Protein AF-A0A849FNZ5-F1 (afdb_monomer_lite)

Secondary structure (DSSP, 8-state):
-BHHHHHHHHHHHHHHH-HHHHHHHHHHHT--SSPPPTTSB--HHHHHHHHHHHHHHHT--HHHHHHHHHHHHHHHHHTSHHHHHH----SSHHHHHHTHHHHHHHHHTT-TT------------

Structure (mmCIF, N/CA/C/O backbone):
data_AF-A0A849FNZ5-F1
#
_entry.id   AF-A0A849FNZ5-F1
#
loop_
_atom_site.group_PDB
_atom_site.id
_atom_site.type_symbol
_atom_site.label_atom_id
_atom_site.label_alt_id
_atom_site.label_comp_id
_atom_site.label_asym_id
_atom_site.label_entity_id
_atom_site.label_seq_id
_atom_site.pdbx_PDB_ins_code
_atom_site.Cartn_x
_atom_site.Cartn_y
_atom_site.Cartn_z
_atom_site.occupancy
_atom_site.B_iso_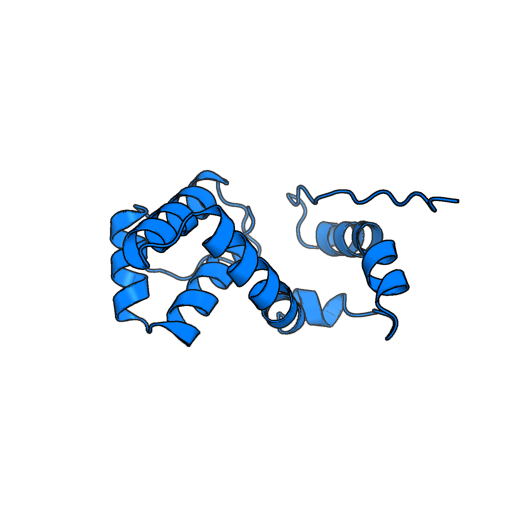or_equiv
_atom_site.auth_seq_id
_atom_site.auth_comp_id
_atom_site.auth_asym_id
_atom_site.auth_atom_id
_atom_site.pdbx_PDB_model_num
ATOM 1 N N . MET A 1 1 ? -1.250 -12.211 0.038 1.00 93.44 1 MET A N 1
ATOM 2 C CA . MET A 1 1 ? -0.150 -11.258 -0.204 1.00 93.44 1 MET A CA 1
ATOM 3 C C . MET A 1 1 ? 0.877 -11.361 0.911 1.00 93.44 1 MET A C 1
ATOM 5 O O . MET A 1 1 ? 0.563 -11.861 1.987 1.00 93.44 1 MET A O 1
ATOM 9 N N . TYR A 1 2 ? 2.116 -10.916 0.680 1.00 95.88 2 TYR A N 1
ATOM 10 C CA . TYR A 1 2 ? 3.124 -10.864 1.747 1.00 95.88 2 TYR A CA 1
ATOM 11 C C . TYR A 1 2 ? 2.728 -9.872 2.842 1.00 95.88 2 TYR A C 1
ATOM 13 O O . TYR A 1 2 ? 2.168 -8.814 2.549 1.00 95.88 2 TYR A O 1
ATOM 21 N N . GLY A 1 3 ? 3.093 -10.176 4.090 1.00 95.81 3 GLY A N 1
ATOM 22 C CA . GLY A 1 3 ? 2.835 -9.311 5.243 1.00 95.81 3 GLY A CA 1
ATOM 23 C C . GLY A 1 3 ? 3.400 -7.901 5.078 1.00 95.81 3 GLY A C 1
ATOM 24 O O . GLY A 1 3 ? 2.840 -6.949 5.611 1.00 95.81 3 GLY A O 1
ATOM 25 N N . LEU A 1 4 ? 4.436 -7.740 4.248 1.00 95.62 4 LEU A N 1
ATOM 26 C CA . LEU A 1 4 ? 4.963 -6.434 3.858 1.00 95.62 4 LEU A CA 1
ATOM 27 C C . LEU A 1 4 ? 3.891 -5.503 3.267 1.00 95.62 4 LEU A C 1
ATOM 29 O O . LEU A 1 4 ? 3.896 -4.310 3.561 1.00 95.62 4 LEU A O 1
ATOM 33 N N . VAL A 1 5 ? 2.975 -6.035 2.451 1.00 96.12 5 VAL A N 1
ATOM 34 C CA . VAL A 1 5 ? 1.887 -5.252 1.845 1.00 96.12 5 VAL A CA 1
ATOM 35 C C . VAL A 1 5 ? 0.893 -4.809 2.915 1.00 96.12 5 VAL A C 1
ATOM 37 O O . VAL A 1 5 ? 0.570 -3.626 2.995 1.00 96.12 5 VAL A O 1
ATOM 40 N N . ASN A 1 6 ? 0.481 -5.725 3.795 1.00 97.19 6 ASN A N 1
ATOM 41 C CA . ASN A 1 6 ? -0.444 -5.420 4.891 1.00 97.19 6 ASN A CA 1
ATOM 42 C C . ASN A 1 6 ? 0.152 -4.411 5.884 1.00 97.19 6 ASN A C 1
ATOM 44 O O . ASN A 1 6 ? -0.534 -3.488 6.313 1.00 97.19 6 ASN A O 1
ATOM 48 N N . ASN A 1 7 ? 1.450 -4.518 6.183 1.00 96.88 7 ASN A N 1
ATOM 49 C CA . ASN A 1 7 ? 2.169 -3.516 6.969 1.00 96.88 7 ASN A CA 1
ATOM 50 C C . ASN A 1 7 ? 2.261 -2.166 6.254 1.00 96.88 7 ASN A C 1
ATOM 52 O O . ASN A 1 7 ? 2.260 -1.130 6.915 1.00 96.88 7 ASN A O 1
ATOM 56 N N . GLY A 1 8 ? 2.316 -2.158 4.921 1.00 97.00 8 GLY A N 1
ATOM 57 C CA . GLY A 1 8 ? 2.178 -0.940 4.129 1.00 97.00 8 GLY A CA 1
ATOM 58 C C . GLY A 1 8 ? 0.829 -0.265 4.370 1.00 97.00 8 GLY A C 1
ATOM 59 O O . GLY A 1 8 ? 0.799 0.937 4.625 1.00 97.00 8 GLY A O 1
ATOM 60 N N . VAL A 1 9 ? -0.269 -1.031 4.353 1.00 97.38 9 VAL A N 1
ATOM 61 C CA . VAL A 1 9 ? -1.617 -0.514 4.660 1.00 97.38 9 VAL A CA 1
ATOM 62 C C . VAL A 1 9 ? -1.683 0.003 6.097 1.00 97.38 9 VAL A C 1
ATOM 64 O O . VAL A 1 9 ? -2.103 1.139 6.308 1.00 97.38 9 VAL A O 1
ATOM 67 N N . ARG A 1 10 ? -1.196 -0.775 7.077 1.00 97.50 10 ARG A N 1
ATOM 68 C CA . ARG A 1 10 ? -1.094 -0.336 8.479 1.00 97.50 10 ARG A CA 1
ATOM 69 C C . ARG A 1 10 ? -0.379 0.999 8.580 1.00 97.50 10 ARG A C 1
ATOM 71 O O . ARG A 1 10 ? -0.906 1.946 9.153 1.00 97.50 10 ARG A O 1
ATOM 78 N N . LYS A 1 11 ? 0.823 1.080 8.012 1.00 97.31 11 LYS A N 1
ATOM 79 C CA . LYS A 1 11 ? 1.658 2.268 8.133 1.00 97.31 11 LYS A CA 1
ATOM 80 C C . LYS A 1 11 ? 1.032 3.477 7.442 1.00 97.31 11 LYS A C 1
ATOM 82 O O . LYS A 1 11 ? 1.064 4.559 8.015 1.00 97.31 11 LYS A O 1
ATOM 87 N N . PHE A 1 12 ? 0.411 3.292 6.278 1.00 97.38 12 PHE A N 1
ATOM 88 C CA . PHE A 1 12 ? -0.361 4.339 5.609 1.00 97.38 12 PHE A CA 1
ATOM 89 C C . PHE A 1 12 ? -1.444 4.924 6.530 1.00 97.38 12 PHE A C 1
ATOM 91 O O . PHE A 1 12 ? -1.525 6.145 6.693 1.00 97.38 12 PHE A O 1
ATOM 98 N N . ILE A 1 13 ? -2.235 4.061 7.174 1.00 98.00 13 ILE A N 1
ATOM 99 C CA . ILE A 1 13 ? -3.309 4.484 8.076 1.00 98.00 13 ILE A CA 1
ATOM 100 C C . ILE A 1 13 ? -2.759 5.134 9.340 1.00 98.00 13 ILE A C 1
ATOM 102 O O . ILE A 1 13 ? -3.223 6.206 9.715 1.00 98.00 13 ILE A O 1
ATOM 106 N N . VAL A 1 14 ? -1.756 4.535 9.978 1.00 97.50 14 VAL A N 1
ATOM 107 C CA . VAL A 1 14 ? -1.160 5.081 11.202 1.00 97.50 14 VAL A CA 1
ATOM 108 C C . VAL A 1 14 ? -0.514 6.443 10.939 1.00 97.50 14 VAL A C 1
ATOM 110 O O . VAL A 1 14 ? -0.738 7.373 11.711 1.00 97.50 14 VAL A O 1
ATOM 113 N N . ASP A 1 15 ? 0.224 6.598 9.836 1.00 97.12 15 ASP A N 1
ATOM 114 C CA . ASP A 1 15 ? 0.882 7.861 9.481 1.00 97.12 15 ASP A CA 1
ATOM 115 C C . ASP A 1 15 ? -0.137 8.976 9.159 1.00 97.12 15 ASP A C 1
ATOM 117 O O . ASP A 1 15 ? 0.130 10.145 9.439 1.00 97.12 15 ASP A O 1
ATOM 121 N N . SER A 1 16 ? -1.299 8.632 8.587 1.00 95.56 16 SER A N 1
ATOM 122 C CA . SER A 1 16 ? -2.291 9.611 8.101 1.00 95.56 16 SER A CA 1
ATOM 123 C C . SER A 1 16 ? -3.427 9.894 9.092 1.00 95.56 16 SER A C 1
ATOM 125 O O . SER A 1 16 ? -3.969 10.999 9.122 1.00 95.56 16 SER A O 1
ATOM 127 N N . HIS A 1 17 ? -3.805 8.900 9.898 1.00 96.69 17 HIS A N 1
ATOM 128 C CA . HIS A 1 17 ? -5.017 8.902 10.725 1.00 96.69 17 HIS A CA 1
ATOM 129 C C . HIS A 1 17 ? -4.786 8.429 12.171 1.00 96.69 17 HIS A C 1
ATOM 131 O O . HIS A 1 17 ? -5.672 8.593 13.009 1.00 96.69 17 HIS A O 1
ATOM 137 N N . GLY A 1 18 ? -3.601 7.899 12.488 1.00 97.75 18 GLY A N 1
ATOM 138 C CA . GLY A 1 18 ? -3.222 7.465 13.833 1.00 97.75 18 GLY A CA 1
ATOM 139 C C . GLY A 1 18 ? -3.613 6.024 14.184 1.00 97.75 18 GLY A C 1
ATOM 140 O O . GLY A 1 18 ? -4.375 5.357 13.486 1.00 97.75 18 GLY A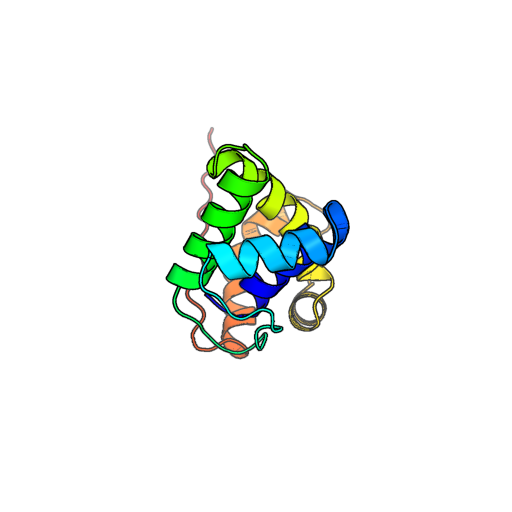 O 1
ATOM 141 N N . GLU A 1 19 ? -3.070 5.547 15.306 1.00 97.81 19 GLU A N 1
ATOM 142 C CA . GLU A 1 19 ? -3.216 4.161 15.788 1.00 97.81 19 GLU A CA 1
ATOM 143 C C . GLU A 1 19 ? -4.661 3.792 16.159 1.00 97.81 19 GLU A C 1
ATOM 145 O O . GLU A 1 19 ? -5.077 2.652 15.973 1.00 97.81 19 GLU A O 1
ATOM 150 N N . ASP A 1 20 ? -5.455 4.743 16.660 1.00 97.75 20 ASP A N 1
ATOM 151 C CA . ASP A 1 20 ? -6.844 4.457 17.043 1.00 97.75 20 ASP A CA 1
ATOM 152 C C . ASP A 1 20 ? -7.710 4.129 15.822 1.00 97.75 20 ASP A C 1
ATOM 154 O O . ASP A 1 20 ? -8.502 3.189 15.859 1.00 97.75 20 ASP A O 1
ATOM 158 N N . VAL A 1 21 ? -7.500 4.838 14.707 1.00 98.00 21 VAL A N 1
ATOM 159 C CA . VAL A 1 21 ? -8.199 4.557 13.446 1.00 98.00 21 VAL A CA 1
ATOM 160 C C . VAL A 1 21 ? -7.771 3.206 12.878 1.00 98.00 21 VAL A C 1
ATOM 162 O O . VAL A 1 21 ? -8.617 2.455 12.393 1.00 98.00 21 VAL A O 1
ATOM 165 N N . TRP A 1 22 ? -6.483 2.868 12.976 1.00 98.19 22 TRP A N 1
ATOM 166 C CA . TRP A 1 22 ? -5.980 1.551 12.591 1.00 98.19 22 TRP A CA 1
ATOM 167 C C . TRP A 1 22 ? -6.642 0.419 13.387 1.00 98.19 22 TRP A C 1
ATOM 169 O O . TRP A 1 22 ? -7.099 -0.552 12.789 1.00 98.19 22 TRP A O 1
ATOM 179 N N . ARG A 1 23 ? -6.782 0.566 14.709 1.00 98.00 23 ARG A N 1
ATOM 180 C CA . ARG A 1 23 ? -7.431 -0.447 15.556 1.00 98.00 23 ARG A CA 1
ATOM 181 C C . ARG A 1 23 ? -8.876 -0.716 15.142 1.00 98.00 23 ARG A C 1
ATOM 183 O O . ARG A 1 23 ? -9.274 -1.871 15.022 1.00 98.00 23 ARG A O 1
ATOM 190 N N . GLU A 1 24 ? -9.640 0.336 14.856 1.00 98.12 24 GLU A N 1
ATOM 191 C CA . GLU A 1 24 ? -11.011 0.194 14.349 1.00 98.12 24 GLU A CA 1
ATOM 192 C C . GLU A 1 24 ? -11.060 -0.517 12.985 1.00 98.12 24 GLU A C 1
ATOM 194 O O . GLU A 1 24 ? -11.966 -1.310 12.720 1.00 98.12 24 GLU A O 1
ATOM 199 N N . ILE A 1 25 ? -10.076 -0.261 12.116 1.00 98.31 25 ILE A N 1
ATOM 200 C CA . ILE A 1 25 ? -9.938 -0.953 10.828 1.00 98.31 25 ILE A CA 1
ATOM 201 C C . ILE A 1 25 ? -9.637 -2.439 11.038 1.00 98.31 25 ILE A C 1
ATOM 203 O O . ILE A 1 25 ? -10.270 -3.262 10.380 1.00 98.31 25 ILE A O 1
ATOM 207 N N . CYS A 1 26 ? -8.741 -2.797 11.962 1.00 97.88 26 CYS A N 1
ATOM 208 C CA . CYS A 1 26 ? -8.443 -4.190 12.308 1.00 97.88 26 CYS A CA 1
ATOM 209 C C . CYS A 1 26 ? -9.683 -4.938 12.800 1.00 9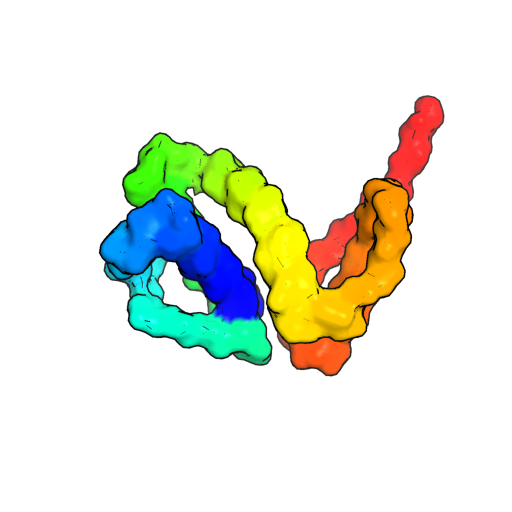7.88 26 CYS A C 1
ATOM 211 O O . CYS A 1 26 ? -10.017 -6.000 12.270 1.00 97.88 26 CYS A O 1
ATOM 213 N N . GLU A 1 27 ? -10.405 -4.350 13.761 1.00 97.75 27 GLU A N 1
ATOM 214 C CA . GLU A 1 27 ? -11.646 -4.913 14.304 1.00 97.75 27 GLU A CA 1
ATOM 215 C C . GLU A 1 27 ? -12.671 -5.176 13.197 1.00 97.75 27 GLU A C 1
ATOM 217 O O . GLU A 1 27 ? -13.285 -6.243 13.144 1.00 97.75 27 GLU A O 1
ATOM 222 N N . LYS A 1 28 ? -12.821 -4.223 12.274 1.00 97.38 28 LYS A N 1
ATOM 223 C CA . LYS A 1 28 ? -13.763 -4.322 11.162 1.00 97.38 28 LYS A CA 1
ATOM 224 C C . LYS A 1 28 ? -13.336 -5.321 10.089 1.00 97.38 28 LYS A C 1
ATOM 226 O O . LYS A 1 28 ? -14.175 -6.053 9.571 1.00 97.38 28 LYS A O 1
ATOM 231 N N . ALA A 1 29 ? -12.049 -5.358 9.759 1.00 97.44 29 ALA A N 1
ATOM 232 C CA . ALA A 1 29 ? -11.483 -6.291 8.790 1.00 97.44 29 ALA A CA 1
ATOM 233 C C . ALA A 1 29 ? -11.383 -7.726 9.337 1.00 97.44 29 ALA A C 1
ATOM 235 O O . ALA A 1 29 ? -11.111 -8.650 8.572 1.00 97.44 29 ALA A O 1
ATOM 236 N N . GLY A 1 30 ? -11.595 -7.927 10.643 1.00 96.62 30 GLY A N 1
ATOM 237 C CA . GLY A 1 30 ? -11.447 -9.230 11.286 1.00 96.62 30 GLY A CA 1
ATOM 238 C C . GLY A 1 30 ? -9.996 -9.710 11.322 1.00 96.62 30 GLY A C 1
ATOM 239 O O . GLY A 1 30 ? -9.754 -10.916 11.327 1.00 96.62 30 GLY A O 1
ATOM 240 N N . VAL A 1 31 ? -9.036 -8.780 11.326 1.00 95.19 31 VAL A N 1
ATOM 241 C CA . VAL A 1 31 ? -7.603 -9.081 11.421 1.00 95.19 31 VAL A CA 1
ATOM 242 C C . VAL A 1 31 ? -7.065 -8.662 12.794 1.00 95.19 31 VAL A C 1
ATOM 244 O O . VAL A 1 31 ? -7.550 -7.682 13.361 1.00 95.19 31 VAL A O 1
ATOM 247 N N . PRO A 1 32 ? -6.082 -9.382 13.364 1.00 92.00 32 PRO A N 1
ATOM 248 C CA . PRO A 1 32 ? -5.456 -8.977 14.620 1.00 92.00 32 PRO A CA 1
ATOM 249 C C . PRO A 1 32 ? -4.804 -7.592 14.519 1.00 92.00 32 PRO A C 1
ATOM 251 O O . PRO A 1 32 ? -4.184 -7.274 13.504 1.00 92.00 32 PRO A O 1
ATOM 254 N N . ASP A 1 33 ? -4.890 -6.797 15.590 1.00 92.88 33 ASP A N 1
ATOM 255 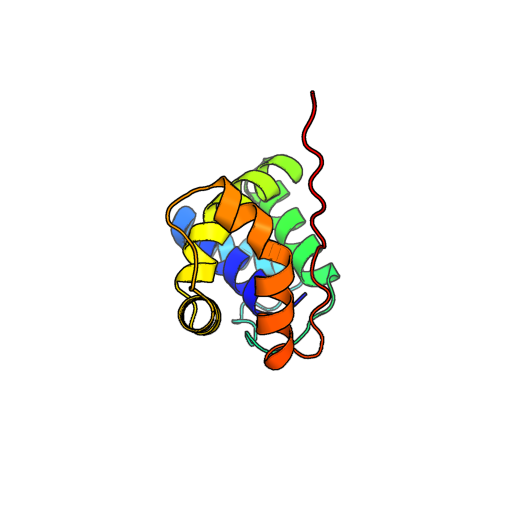C CA . ASP A 1 33 ? -4.137 -5.540 15.739 1.00 92.88 33 ASP A CA 1
ATOM 256 C C . ASP A 1 33 ? -2.675 -5.830 16.126 1.00 92.88 33 ASP A C 1
ATOM 258 O O . ASP A 1 33 ? -2.204 -5.505 17.215 1.00 92.88 33 ASP A O 1
ATOM 262 N N . GLU A 1 34 ? -1.973 -6.532 15.239 1.00 91.69 34 GLU A N 1
ATOM 263 C CA . GLU A 1 34 ? -0.571 -6.917 15.377 1.00 91.69 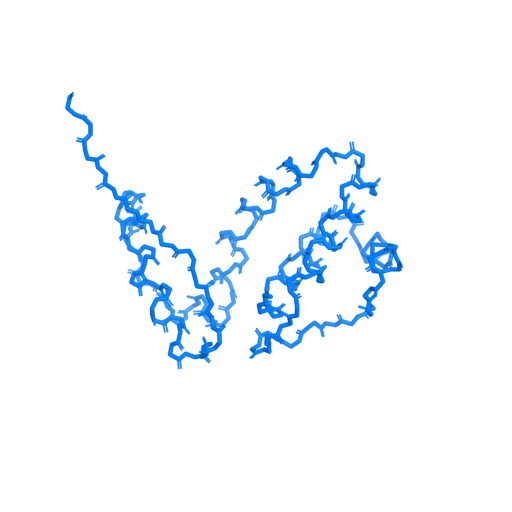34 GLU A CA 1
ATOM 264 C C . GLU A 1 34 ? 0.171 -6.642 14.062 1.00 91.69 34 GLU A C 1
ATOM 266 O O . GLU A 1 34 ? -0.425 -6.573 12.983 1.00 91.69 34 GLU A O 1
ATOM 271 N N . GLU A 1 35 ? 1.492 -6.464 14.131 1.00 91.94 35 GLU A N 1
ATOM 272 C CA . GLU A 1 35 ? 2.294 -6.332 12.914 1.00 91.94 35 GLU A CA 1
ATOM 273 C C . GLU A 1 35 ? 2.362 -7.663 12.163 1.00 91.94 35 GLU A C 1
ATOM 275 O O . GLU A 1 35 ? 2.599 -8.722 12.745 1.00 91.94 35 GLU A O 1
ATOM 280 N N . PHE A 1 36 ? 2.221 -7.604 10.840 1.00 95.62 36 PHE A N 1
ATOM 281 C CA . PHE A 1 36 ? 2.403 -8.775 9.997 1.00 95.62 36 PHE A CA 1
ATOM 282 C C . PHE A 1 36 ? 3.893 -9.102 9.872 1.00 95.62 36 PHE A C 1
ATOM 284 O O . PHE A 1 36 ? 4.747 -8.225 9.738 1.00 95.62 36 PHE A O 1
ATOM 291 N N . GLU A 1 37 ? 4.238 -10.382 9.812 1.00 94.88 37 GLU A N 1
ATOM 292 C CA . GLU A 1 37 ? 5.602 -10.766 9.452 1.00 94.88 37 GLU A CA 1
ATOM 293 C C . GLU A 1 37 ? 5.886 -10.438 7.974 1.00 94.88 37 GLU A C 1
ATOM 295 O O . GLU A 1 37 ? 5.278 -11.005 7.065 1.00 94.88 37 GLU A O 1
ATOM 300 N N . ASN A 1 38 ? 6.836 -9.530 7.718 1.00 92.50 38 ASN A N 1
ATOM 301 C CA . ASN A 1 38 ? 7.108 -8.996 6.374 1.00 92.50 38 ASN A CA 1
ATOM 302 C C . ASN A 1 38 ? 7.398 -10.069 5.310 1.00 92.50 38 ASN A C 1
ATOM 304 O O . ASN A 1 38 ? 7.010 -9.900 4.155 1.00 92.50 38 ASN A O 1
ATOM 308 N N . LEU A 1 39 ? 8.103 -11.140 5.689 1.00 92.69 39 LEU A N 1
ATOM 309 C CA . LEU A 1 39 ? 8.536 -12.226 4.799 1.00 92.69 39 LEU A CA 1
ATOM 310 C C . LEU A 1 39 ? 7.605 -13.447 4.830 1.00 92.69 39 LEU A C 1
ATOM 312 O O . LEU A 1 39 ? 7.967 -14.507 4.321 1.00 92.69 39 LEU A O 1
ATOM 316 N N . THR A 1 40 ? 6.409 -13.296 5.390 1.00 94.69 40 THR A N 1
ATOM 317 C CA . THR A 1 40 ? 5.409 -14.362 5.466 1.00 94.69 40 THR A CA 1
ATOM 318 C C . THR A 1 40 ? 4.289 -14.072 4.473 1.00 94.69 40 THR A C 1
ATOM 320 O O . THR A 1 40 ? 3.837 -12.932 4.345 1.00 94.69 40 THR A O 1
ATOM 323 N N . ALA A 1 41 ? 3.864 -15.096 3.733 1.00 95.00 41 ALA A N 1
ATOM 324 C CA . ALA A 1 41 ? 2.719 -15.009 2.837 1.00 95.00 41 ALA A CA 1
ATOM 325 C C . ALA A 1 41 ? 1.422 -15.226 3.628 1.00 95.00 41 ALA A C 1
ATOM 327 O O . ALA A 1 41 ? 1.308 -16.175 4.400 1.00 95.00 41 ALA A O 1
ATOM 328 N N . TYR A 1 42 ? 0.450 -14.349 3.408 1.00 95.44 42 TYR A N 1
ATOM 329 C CA . TYR A 1 42 ? -0.893 -14.415 3.975 1.00 95.44 42 TYR A CA 1
ATOM 330 C C . TYR A 1 42 ? -1.919 -14.595 2.856 1.00 95.44 42 TYR A C 1
ATOM 332 O O . TYR A 1 42 ? -1.618 -14.315 1.693 1.00 95.44 42 TYR A O 1
ATOM 340 N N . ASP A 1 43 ? -3.135 -15.013 3.206 1.00 96.00 43 ASP A N 1
ATOM 341 C CA . ASP A 1 43 ? -4.269 -15.003 2.280 1.00 96.00 43 ASP A CA 1
ATOM 342 C C . ASP A 1 43 ? -4.528 -13.569 1.776 1.00 96.00 43 ASP A C 1
ATOM 344 O O . ASP A 1 43 ? -4.454 -12.605 2.548 1.00 96.00 43 ASP A O 1
ATOM 348 N N . ASP A 1 44 ? -4.800 -13.412 0.480 1.00 95.69 44 ASP A N 1
ATOM 349 C CA . ASP A 1 44 ? -5.136 -12.117 -0.123 1.00 95.69 44 ASP A CA 1
ATOM 350 C C . ASP A 1 44 ? -6.388 -11.500 0.511 1.00 95.69 44 ASP A C 1
ATOM 352 O O . ASP A 1 44 ? -6.507 -10.273 0.573 1.00 95.69 44 ASP A O 1
ATOM 356 N N . GLN A 1 45 ? -7.285 -12.333 1.054 1.00 96.88 45 GLN A N 1
ATOM 357 C CA . GLN A 1 45 ? -8.469 -11.895 1.791 1.00 96.88 45 GLN A CA 1
ATOM 358 C C . GLN A 1 45 ? -8.136 -10.916 2.919 1.00 96.88 45 GLN A C 1
ATOM 360 O O . GLN A 1 45 ? -8.928 -10.008 3.155 1.00 96.88 45 GLN A O 1
ATOM 365 N N . HIS A 1 46 ? -6.972 -11.024 3.571 1.00 96.88 46 HIS A N 1
ATOM 366 C CA . HIS A 1 46 ? -6.577 -10.057 4.599 1.00 96.88 46 HIS A CA 1
ATOM 367 C C . HIS A 1 46 ? -6.395 -8.651 4.025 1.00 96.88 46 HIS A C 1
ATOM 369 O O . HIS A 1 46 ? -6.910 -7.687 4.585 1.00 96.88 46 HIS A O 1
ATOM 375 N N . THR A 1 47 ? -5.694 -8.514 2.899 1.00 97.12 47 THR A N 1
ATOM 376 C CA . THR A 1 47 ? -5.482 -7.202 2.278 1.00 97.12 47 THR A CA 1
ATOM 377 C C . THR A 1 47 ? -6.790 -6.648 1.721 1.00 97.12 47 THR A C 1
ATOM 379 O O . THR A 1 47 ? -7.070 -5.466 1.904 1.00 97.12 47 THR A O 1
ATOM 382 N N . TYR A 1 48 ? -7.625 -7.489 1.098 1.00 97.69 48 TYR A N 1
ATOM 383 C CA . TYR A 1 48 ? -8.945 -7.066 0.620 1.00 97.69 48 TYR A CA 1
ATOM 384 C C . TYR A 1 48 ? -9.853 -6.603 1.765 1.00 97.69 48 TYR A C 1
ATOM 386 O O . TYR A 1 48 ? -10.490 -5.557 1.649 1.00 97.69 48 TYR A O 1
ATOM 394 N N . ALA A 1 49 ? -9.880 -7.332 2.885 1.00 98.12 49 ALA A N 1
ATOM 395 C CA . ALA A 1 49 ? -10.646 -6.955 4.070 1.00 98.12 49 ALA A CA 1
ATOM 396 C C . ALA A 1 49 ? -10.140 -5.642 4.681 1.00 98.12 49 ALA A C 1
ATOM 398 O O . ALA A 1 49 ? -10.945 -4.774 5.010 1.00 98.12 49 ALA A O 1
ATOM 399 N N . LEU A 1 50 ? -8.818 -5.460 4.767 1.00 98.19 50 LEU A N 1
ATOM 400 C CA . LEU A 1 50 ? -8.204 -4.213 5.224 1.00 98.19 50 LEU A CA 1
ATOM 401 C C . LEU A 1 50 ? -8.598 -3.027 4.336 1.00 98.19 50 LEU A C 1
ATOM 403 O O . LEU A 1 50 ? -9.064 -2.015 4.849 1.00 98.19 50 LEU A O 1
ATOM 407 N N . VAL A 1 51 ? -8.467 -3.149 3.013 1.00 98.06 51 VAL A N 1
ATOM 408 C CA . VAL A 1 51 ? -8.847 -2.081 2.070 1.00 98.06 51 VAL A CA 1
ATOM 409 C C . VAL A 1 51 ? -10.344 -1.774 2.153 1.00 98.06 51 VAL A C 1
ATOM 411 O O . VAL A 1 51 ? -10.718 -0.603 2.164 1.00 98.06 51 VAL A O 1
ATOM 414 N N . GLY A 1 52 ? -11.199 -2.794 2.271 1.00 98.25 52 GLY A N 1
ATOM 415 C CA . GLY A 1 52 ? -12.638 -2.610 2.475 1.00 98.25 52 GLY A CA 1
ATOM 416 C C . GLY A 1 52 ? -12.954 -1.871 3.779 1.00 98.25 52 GLY A C 1
ATOM 417 O O . GLY A 1 52 ? -13.705 -0.898 3.780 1.00 98.25 52 GLY A O 1
ATOM 418 N N . ALA A 1 53 ? -12.312 -2.257 4.883 1.00 98.38 53 ALA A N 1
ATOM 419 C CA . ALA A 1 53 ? -12.479 -1.587 6.167 1.00 98.38 53 ALA A CA 1
ATOM 420 C C . ALA A 1 53 ? -11.990 -0.129 6.133 1.00 98.38 53 ALA A C 1
ATOM 422 O O . ALA A 1 53 ? -12.663 0.745 6.680 1.00 98.38 53 ALA A O 1
ATOM 423 N N . VAL A 1 54 ? -10.873 0.152 5.451 1.00 98.25 54 VAL A N 1
ATOM 424 C CA . VAL A 1 54 ? -10.375 1.517 5.209 1.00 98.25 54 VAL A CA 1
ATOM 425 C C . VAL A 1 54 ? -11.378 2.325 4.387 1.00 98.25 54 VAL A C 1
ATOM 427 O O . VAL A 1 54 ? -11.715 3.441 4.773 1.00 98.25 54 VAL A O 1
ATOM 430 N N . SER A 1 55 ? -11.876 1.759 3.285 1.00 98.38 55 SER A N 1
ATOM 431 C CA . SER A 1 55 ? -12.881 2.382 2.416 1.00 98.38 55 SER A CA 1
ATOM 432 C C . SER A 1 55 ? -14.111 2.807 3.213 1.00 98.38 55 SER A C 1
ATOM 434 O O . SER A 1 55 ? -14.510 3.970 3.164 1.00 98.38 55 SER A O 1
ATOM 436 N N . GLU A 1 56 ? -14.655 1.913 4.036 1.00 98.00 56 GLU A N 1
ATOM 437 C CA . GLU A 1 56 ? -15.811 2.238 4.865 1.00 98.00 56 GLU A CA 1
ATOM 438 C C . GLU A 1 56 ? -15.487 3.219 6.002 1.00 98.00 56 GLU A C 1
ATOM 440 O O . GLU A 1 56 ? -16.323 4.053 6.337 1.00 98.00 56 GLU A O 1
ATOM 445 N N . LYS A 1 57 ? -14.304 3.131 6.624 1.00 97.56 57 LYS A N 1
ATOM 446 C CA . LYS A 1 57 ? -13.904 4.011 7.737 1.00 97.56 57 LYS A CA 1
ATOM 447 C C . LYS A 1 57 ? -13.631 5.444 7.281 1.00 97.56 57 LYS A C 1
ATOM 449 O O . LYS A 1 57 ? -13.887 6.375 8.041 1.00 97.56 57 LYS A O 1
ATOM 454 N N . LEU A 1 58 ? -13.093 5.612 6.075 1.00 95.56 58 LEU A N 1
ATOM 455 C CA . LEU A 1 58 ? -12.759 6.913 5.494 1.00 95.56 58 LEU A CA 1
ATOM 456 C C . LEU A 1 58 ? -13.863 7.468 4.583 1.00 95.56 58 LEU A C 1
ATOM 458 O O . LEU A 1 58 ? -13.720 8.582 4.090 1.00 95.56 58 LEU A O 1
ATOM 462 N N . GLU A 1 59 ? -14.942 6.710 4.363 1.00 97.50 59 GLU A N 1
ATOM 463 C CA . GLU A 1 59 ? -16.036 7.054 3.443 1.00 97.50 59 GLU A CA 1
ATOM 464 C C . GLU A 1 59 ? -15.546 7.331 2.007 1.00 97.50 59 GLU A C 1
ATOM 466 O O . GLU A 1 59 ? -16.069 8.192 1.297 1.00 97.50 59 GLU A O 1
ATOM 471 N N . LEU A 1 60 ? -14.532 6.579 1.567 1.00 97.31 60 LEU A N 1
ATOM 472 C CA . LEU A 1 60 ? -13.953 6.671 0.226 1.00 97.31 60 LEU A CA 1
ATOM 473 C C . LEU A 1 60 ? -14.257 5.402 -0.573 1.00 97.31 60 LEU A C 1
ATOM 475 O O . LEU A 1 60 ? -14.207 4.313 0.001 1.00 97.31 60 LEU A O 1
ATOM 479 N N . PRO A 1 61 ? -14.502 5.486 -1.893 1.00 98.12 61 PRO A N 1
ATOM 480 C CA . PRO A 1 61 ? -14.535 4.306 -2.752 1.00 98.12 61 PRO A CA 1
ATOM 481 C C . PRO A 1 61 ? -13.239 3.495 -2.633 1.00 98.12 61 PRO A C 1
ATOM 483 O O . PRO A 1 61 ? -12.152 4.067 -2.509 1.00 98.12 61 PRO A O 1
ATOM 486 N N . ALA A 1 62 ? -13.337 2.166 -2.692 1.00 97.12 62 ALA A N 1
ATOM 487 C CA . ALA A 1 62 ? -12.177 1.285 -2.561 1.00 97.12 62 ALA A CA 1
ATOM 488 C C . ALA A 1 62 ? -11.120 1.559 -3.643 1.00 97.12 62 ALA A C 1
ATOM 490 O O . ALA A 1 62 ? -9.924 1.496 -3.370 1.00 97.12 62 ALA A O 1
ATOM 491 N N . GLU A 1 63 ? -11.550 1.933 -4.846 1.00 97.56 63 GLU A N 1
ATOM 492 C CA . GLU A 1 63 ? -10.681 2.334 -5.951 1.00 97.56 63 GLU A CA 1
ATOM 493 C C . GLU A 1 63 ? -9.816 3.538 -5.566 1.00 97.56 63 GLU A C 1
ATOM 495 O O . GLU A 1 63 ? -8.604 3.523 -5.765 1.00 97.56 63 GLU A O 1
ATOM 500 N N . GLN A 1 64 ? -10.417 4.545 -4.929 1.00 97.69 64 GLN A N 1
ATOM 501 C CA . GLN A 1 64 ? -9.697 5.734 -4.479 1.00 97.69 64 GLN A CA 1
ATOM 502 C C . GLN A 1 64 ? -8.720 5.409 -3.342 1.00 97.69 64 GLN A C 1
ATOM 504 O O . GLN A 1 64 ? -7.612 5.941 -3.306 1.00 97.69 64 GLN A O 1
ATOM 509 N N . VAL A 1 65 ? -9.095 4.507 -2.429 1.00 97.06 65 VAL A N 1
ATOM 510 C CA . VAL A 1 65 ? -8.179 4.007 -1.390 1.00 97.06 65 VAL A CA 1
ATOM 511 C C . VAL A 1 65 ? -6.970 3.318 -2.023 1.00 97.06 65 VAL A C 1
ATOM 513 O O . VAL A 1 65 ? -5.842 3.569 -1.606 1.00 97.06 65 VAL A O 1
ATOM 516 N N . LEU A 1 66 ? -7.188 2.479 -3.039 1.00 97.44 66 LEU A N 1
ATOM 517 C CA . LEU A 1 66 ? -6.123 1.766 -3.743 1.00 97.44 66 LEU A CA 1
ATOM 518 C C . LEU A 1 66 ? -5.201 2.709 -4.525 1.00 97.44 66 LEU A C 1
ATOM 520 O O . LEU A 1 66 ? -3.993 2.488 -4.526 1.00 97.44 66 LEU A O 1
ATOM 524 N N . GLU A 1 67 ? -5.731 3.769 -5.141 1.00 97.75 67 GLU A N 1
ATOM 525 C CA . GLU A 1 67 ? -4.919 4.799 -5.804 1.00 97.75 67 GLU A CA 1
ATOM 526 C C . GLU A 1 67 ? -3.994 5.514 -4.811 1.00 97.75 67 GLU A C 1
ATOM 528 O O . GLU A 1 67 ? -2.780 5.572 -5.019 1.00 97.75 67 GLU A O 1
ATOM 533 N N . ILE A 1 68 ? -4.550 5.992 -3.692 1.00 96.75 68 ILE A N 1
ATOM 534 C CA . ILE A 1 68 ? -3.786 6.680 -2.639 1.00 96.75 68 ILE A CA 1
ATOM 535 C C . ILE A 1 68 ? -2.750 5.733 -2.023 1.00 96.75 68 ILE A C 1
ATOM 537 O O . ILE A 1 68 ? -1.589 6.102 -1.825 1.00 96.75 68 ILE A O 1
ATOM 541 N N . PHE A 1 69 ? -3.147 4.490 -1.745 1.00 96.81 69 PHE A N 1
ATOM 542 C CA . PHE A 1 69 ? -2.238 3.480 -1.222 1.00 96.81 69 PHE A CA 1
ATOM 543 C C . PHE A 1 69 ? -1.117 3.156 -2.216 1.00 96.81 69 PHE A C 1
ATOM 545 O O . PHE A 1 69 ? 0.034 3.034 -1.807 1.00 96.81 69 PHE A O 1
ATOM 552 N N . GLY A 1 70 ? -1.419 3.065 -3.513 1.00 95.50 70 GLY A N 1
ATOM 553 C CA . GLY A 1 70 ? -0.431 2.851 -4.567 1.00 95.50 70 GLY A CA 1
ATOM 554 C C . GLY A 1 70 ? 0.615 3.966 -4.632 1.00 95.50 70 GLY A C 1
ATOM 555 O O . GLY A 1 70 ? 1.807 3.680 -4.759 1.00 95.50 70 GLY A O 1
ATOM 556 N N . GLU A 1 71 ? 0.205 5.227 -4.470 1.00 94.81 71 GLU A N 1
ATOM 557 C CA . GLU A 1 71 ? 1.133 6.360 -4.370 1.00 94.81 71 GLU A CA 1
ATOM 558 C C . GLU A 1 71 ? 2.034 6.240 -3.129 1.00 94.81 71 GLU A C 1
ATOM 560 O O . GLU A 1 71 ? 3.264 6.307 -3.234 1.00 94.81 71 GLU A O 1
ATOM 565 N N . TYR A 1 72 ? 1.437 5.980 -1.959 1.00 95.56 72 TYR A N 1
ATOM 566 C CA . TYR A 1 72 ? 2.169 5.782 -0.704 1.00 95.56 72 TYR A CA 1
ATOM 567 C C . TYR A 1 72 ? 3.155 4.603 -0.790 1.00 95.56 72 TYR A C 1
ATOM 569 O O . TYR A 1 72 ? 4.297 4.685 -0.318 1.00 95.56 72 TYR A O 1
ATOM 577 N N . TRP A 1 73 ? 2.742 3.514 -1.443 1.00 95.12 73 TRP A N 1
ATOM 578 C CA . TRP A 1 73 ? 3.506 2.278 -1.589 1.00 95.12 73 TRP A CA 1
ATOM 579 C C . TRP A 1 73 ? 4.871 2.506 -2.235 1.00 95.12 73 TRP A C 1
ATOM 581 O O . TRP A 1 73 ? 5.856 1.900 -1.808 1.00 95.12 73 TRP A O 1
ATOM 591 N N . VAL A 1 74 ? 4.973 3.400 -3.223 1.00 90.44 74 VAL A N 1
ATOM 592 C CA . VAL A 1 74 ? 6.243 3.685 -3.912 1.00 90.44 74 VAL A CA 1
ATOM 593 C C . VAL A 1 74 ? 7.298 4.228 -2.944 1.00 90.44 74 VAL A C 1
ATOM 595 O O . VAL A 1 74 ? 8.464 3.840 -3.023 1.00 90.44 74 VAL A O 1
ATOM 598 N N . GLY A 1 75 ? 6.909 5.113 -2.022 1.00 90.62 75 GLY A N 1
ATOM 599 C CA . GLY A 1 75 ? 7.808 5.647 -0.997 1.00 90.62 75 GLY A CA 1
ATOM 600 C C . GLY A 1 75 ? 8.095 4.631 0.107 1.00 90.62 75 GLY A C 1
ATOM 601 O O . GLY A 1 75 ? 9.254 4.396 0.458 1.00 90.62 75 GLY A O 1
ATOM 602 N N . PHE A 1 76 ? 7.041 3.990 0.617 1.00 94.00 76 PHE A N 1
ATOM 603 C CA . PHE A 1 76 ? 7.134 2.997 1.683 1.00 94.00 76 PHE A CA 1
ATOM 604 C C . PHE A 1 76 ? 8.044 1.828 1.302 1.00 94.00 76 PHE A C 1
ATOM 606 O O . PHE A 1 76 ? 9.012 1.548 2.007 1.00 94.00 76 PHE A O 1
ATOM 613 N N . SER A 1 77 ? 7.766 1.174 0.171 1.00 90.75 77 SER A N 1
ATOM 614 C CA . SER A 1 77 ? 8.464 -0.038 -0.267 1.00 90.75 77 SER A CA 1
ATOM 615 C C . SER A 1 77 ? 9.964 0.196 -0.436 1.00 90.75 77 SER A C 1
ATOM 617 O O . SER A 1 77 ? 10.757 -0.615 0.044 1.00 90.75 77 SER A O 1
ATOM 619 N N . LYS A 1 78 ? 10.372 1.341 -0.997 1.00 88.38 78 LYS A N 1
ATOM 620 C CA . LYS A 1 78 ? 11.784 1.749 -1.112 1.00 88.38 78 LYS A CA 1
ATOM 621 C C . LYS A 1 78 ? 12.482 1.884 0.239 1.00 88.38 78 LYS A C 1
ATOM 623 O O . LYS A 1 78 ? 13.651 1.532 0.371 1.00 88.38 78 LYS A O 1
ATOM 628 N N . ALA A 1 79 ? 11.768 2.359 1.257 1.00 89.94 79 ALA A N 1
ATOM 629 C CA . ALA A 1 79 ? 12.297 2.516 2.608 1.00 89.94 79 ALA A CA 1
ATOM 630 C C . ALA A 1 79 ? 12.383 1.190 3.392 1.00 89.94 79 ALA A C 1
ATOM 632 O O . ALA A 1 79 ? 12.924 1.164 4.501 1.00 89.94 79 ALA A O 1
ATOM 633 N N . THR A 1 80 ? 11.893 0.075 2.847 1.00 90.12 80 THR A N 1
ATOM 634 C CA . THR A 1 80 ? 12.012 -1.247 3.482 1.00 90.12 80 THR A CA 1
ATOM 635 C C . THR A 1 80 ? 13.411 -1.833 3.279 1.00 90.12 80 THR A C 1
ATOM 637 O O . THR A 1 80 ? 14.167 -1.411 2.404 1.00 90.12 80 THR A O 1
ATOM 640 N N . ALA A 1 81 ? 13.787 -2.834 4.082 1.00 86.19 81 ALA A N 1
ATOM 641 C CA . ALA A 1 81 ? 15.069 -3.522 3.901 1.00 86.19 81 ALA A CA 1
ATOM 642 C C . ALA A 1 81 ? 15.189 -4.173 2.511 1.00 86.19 81 ALA A C 1
ATOM 644 O O . ALA A 1 81 ? 16.253 -4.127 1.904 1.00 86.19 81 ALA A O 1
ATOM 645 N N . ILE A 1 82 ? 14.087 -4.722 1.997 1.00 83.69 82 ILE A N 1
ATOM 646 C CA . ILE A 1 82 ? 14.022 -5.393 0.693 1.00 83.69 82 ILE A CA 1
ATOM 647 C C . ILE A 1 82 ? 14.102 -4.364 -0.432 1.00 83.69 82 ILE A C 1
ATOM 649 O O . ILE A 1 82 ? 14.897 -4.533 -1.354 1.00 83.69 82 ILE A O 1
ATOM 653 N N . GLY A 1 83 ? 13.364 -3.256 -0.304 1.00 83.94 83 GLY A N 1
ATOM 654 C CA . GLY A 1 83 ? 13.451 -2.127 -1.226 1.00 83.94 83 GLY A CA 1
ATOM 655 C C . GLY A 1 83 ? 14.878 -1.607 -1.351 1.00 83.94 83 GLY A C 1
ATOM 656 O O . GLY A 1 83 ? 15.403 -1.555 -2.455 1.00 83.94 83 GLY A O 1
ATOM 657 N N . ARG A 1 84 ? 15.561 -1.341 -0.229 1.00 83.06 84 ARG A N 1
ATOM 658 C CA . ARG A 1 84 ? 16.959 -0.869 -0.236 1.00 83.06 84 ARG A CA 1
ATOM 659 C C . ARG A 1 84 ? 17.957 -1.836 -0.875 1.00 83.06 84 ARG A C 1
ATOM 661 O O . ARG A 1 84 ? 18.968 -1.388 -1.400 1.00 83.06 84 ARG A O 1
ATOM 668 N N . LEU A 1 85 ? 17.720 -3.146 -0.799 1.00 77.25 85 LEU A N 1
ATOM 669 C CA . LEU A 1 85 ? 18.604 -4.147 -1.411 1.00 77.25 85 LEU A CA 1
ATOM 670 C C . LEU A 1 85 ? 18.434 -4.226 -2.933 1.00 77.25 85 LEU A C 1
ATOM 672 O O . LEU A 1 85 ? 19.358 -4.625 -3.647 1.00 77.25 85 LEU A O 1
ATOM 676 N N . ILE A 1 86 ? 17.245 -3.889 -3.426 1.00 73.06 86 ILE A N 1
ATOM 677 C CA . ILE A 1 86 ? 16.850 -4.107 -4.820 1.00 73.06 86 ILE A CA 1
ATOM 678 C C . ILE A 1 86 ? 16.790 -2.784 -5.595 1.00 73.06 86 ILE A C 1
ATOM 680 O O . ILE A 1 86 ? 16.828 -2.818 -6.826 1.00 73.06 86 ILE A O 1
ATOM 684 N N . ASP A 1 87 ? 16.835 -1.643 -4.897 1.00 69.88 87 ASP A N 1
ATOM 685 C CA . ASP A 1 87 ? 16.928 -0.294 -5.458 1.00 69.88 87 ASP A CA 1
ATOM 686 C C . ASP A 1 87 ? 18.206 -0.119 -6.293 1.00 69.88 87 ASP A C 1
ATOM 688 O O . ASP A 1 87 ? 19.289 0.203 -5.809 1.00 69.88 87 ASP A O 1
ATOM 692 N N . GLN A 1 88 ? 18.066 -0.405 -7.582 1.00 63.47 88 GLN A N 1
ATOM 693 C CA . GLN A 1 88 ? 19.077 -0.218 -8.622 1.00 63.47 88 GLN A CA 1
ATOM 694 C C . GLN A 1 88 ? 18.562 0.741 -9.710 1.00 63.47 88 GLN A C 1
ATOM 696 O O . GLN A 1 88 ? 19.095 0.784 -10.817 1.00 63.47 88 GLN A O 1
ATOM 701 N N . GLY A 1 89 ? 17.481 1.473 -9.422 1.00 62.91 89 GLY A N 1
ATOM 702 C CA . GLY A 1 89 ? 16.662 2.137 -10.429 1.00 62.91 89 GLY A CA 1
ATOM 703 C C . GLY A 1 89 ? 17.297 3.386 -11.041 1.00 62.91 89 GLY A C 1
ATOM 704 O O . GLY A 1 89 ? 17.768 4.276 -10.340 1.00 62.91 89 GLY A O 1
ATOM 705 N N . SER A 1 90 ? 17.216 3.479 -12.370 1.00 68.38 90 SER A N 1
ATOM 706 C CA . SER A 1 90 ? 17.491 4.690 -13.154 1.00 68.38 90 SER A CA 1
ATOM 707 C C . SER A 1 90 ? 16.684 5.903 -12.656 1.00 68.38 90 SER A C 1
ATOM 709 O O . SER A 1 90 ? 15.541 5.786 -12.193 1.00 68.38 90 SER A O 1
ATOM 711 N N . GLU A 1 91 ? 17.243 7.108 -12.811 1.00 75.44 91 GLU A N 1
ATOM 712 C CA . GLU A 1 91 ? 16.532 8.356 -12.501 1.00 75.44 91 GLU A CA 1
ATOM 713 C C . GLU A 1 91 ? 15.341 8.601 -13.444 1.00 75.44 91 GLU A C 1
ATOM 715 O O . GLU A 1 91 ? 14.378 9.281 -13.069 1.00 75.44 91 GLU A O 1
ATOM 720 N N . ARG A 1 92 ? 15.341 8.000 -14.645 1.00 85.56 92 ARG A N 1
ATOM 721 C CA . ARG A 1 92 ? 14.270 8.188 -15.631 1.00 85.56 92 ARG A CA 1
ATOM 722 C C . ARG A 1 92 ? 13.068 7.297 -15.331 1.00 85.56 92 ARG A C 1
ATOM 724 O O . ARG A 1 92 ? 13.199 6.092 -15.142 1.00 85.56 92 ARG A O 1
ATOM 731 N N . PHE A 1 93 ? 11.873 7.887 -15.388 1.00 84.44 93 PHE A N 1
ATOM 732 C CA . PHE A 1 93 ? 10.606 7.183 -15.164 1.00 84.44 93 PHE A CA 1
ATOM 733 C C . PHE A 1 93 ? 10.444 5.943 -16.056 1.00 84.44 93 PHE A C 1
ATOM 735 O O . PHE A 1 93 ? 10.224 4.859 -15.532 1.00 84.44 93 PHE A O 1
ATOM 742 N N . ILE A 1 94 ? 10.627 6.081 -17.374 1.00 86.94 94 ILE A N 1
ATOM 743 C CA . ILE A 1 94 ? 10.435 4.978 -18.332 1.00 86.94 94 ILE A CA 1
ATOM 744 C C . ILE A 1 94 ? 11.331 3.776 -18.021 1.00 86.94 94 ILE A C 1
ATOM 746 O O . ILE A 1 94 ? 10.870 2.642 -18.091 1.00 86.94 94 ILE A O 1
ATOM 750 N N . ASP A 1 95 ? 12.584 4.010 -17.634 1.00 86.56 95 ASP A N 1
ATOM 751 C CA . ASP A 1 95 ? 13.510 2.923 -17.305 1.00 86.56 95 ASP A CA 1
ATOM 752 C C . ASP A 1 95 ? 13.077 2.185 -16.035 1.00 86.56 95 ASP A C 1
ATOM 754 O O . ASP A 1 95 ? 13.173 0.964 -15.974 1.00 86.56 95 ASP A O 1
ATOM 758 N N . ARG A 1 96 ? 12.556 2.909 -15.032 1.00 84.56 96 ARG A N 1
ATOM 759 C CA . ARG A 1 96 ? 12.015 2.280 -13.818 1.00 84.56 96 ARG A CA 1
ATOM 760 C C . ARG A 1 96 ? 10.823 1.395 -14.129 1.00 84.56 96 ARG A C 1
ATOM 762 O O . ARG A 1 96 ? 10.752 0.283 -13.627 1.00 84.56 96 ARG A O 1
ATOM 769 N N . ILE A 1 97 ? 9.903 1.901 -14.944 1.00 87.19 97 ILE A N 1
ATOM 770 C CA . ILE A 1 97 ? 8.688 1.175 -15.294 1.00 87.19 97 ILE A CA 1
ATOM 771 C C . ILE A 1 97 ? 9.033 -0.071 -16.133 1.00 87.19 97 ILE A C 1
ATOM 773 O O . ILE A 1 97 ? 8.539 -1.152 -15.833 1.00 87.19 97 ILE A O 1
ATOM 777 N N . ARG A 1 98 ? 9.970 0.036 -17.089 1.00 88.25 98 ARG A N 1
ATOM 778 C CA . ARG A 1 98 ? 10.490 -1.115 -17.856 1.00 88.25 98 ARG A CA 1
ATOM 779 C C . ARG A 1 98 ? 11.231 -2.145 -16.996 1.00 88.25 98 ARG A C 1
ATOM 781 O O . ARG A 1 98 ? 11.274 -3.312 -17.360 1.00 88.25 98 ARG A O 1
ATOM 788 N N . GLY A 1 99 ? 11.815 -1.724 -15.875 1.00 88.81 99 GLY A N 1
ATOM 789 C CA . GLY A 1 99 ? 12.533 -2.596 -14.943 1.00 88.81 99 GLY A CA 1
ATOM 790 C C . GLY A 1 99 ? 11.661 -3.277 -13.882 1.00 88.81 99 GLY A C 1
ATOM 791 O O . GLY A 1 99 ? 12.215 -3.961 -13.023 1.00 88.81 99 GLY A O 1
ATOM 792 N N . LEU A 1 100 ? 10.333 -3.088 -13.883 1.00 89.69 100 LEU A N 1
ATOM 793 C CA . LEU A 1 100 ? 9.462 -3.624 -12.827 1.00 89.69 100 LEU A CA 1
ATOM 794 C C . LEU A 1 100 ? 9.455 -5.155 -12.772 1.00 89.69 100 LEU A C 1
ATOM 796 O O . LEU A 1 100 ? 9.528 -5.707 -11.675 1.00 89.69 100 LEU A O 1
ATOM 800 N N . ASP A 1 101 ? 9.412 -5.840 -13.913 1.00 91.75 101 ASP A N 1
ATOM 801 C CA . ASP A 1 101 ? 9.399 -7.310 -13.947 1.00 91.75 101 ASP A CA 1
ATOM 802 C C . ASP A 1 101 ? 10.734 -7.877 -13.438 1.00 91.75 101 ASP A C 1
ATOM 804 O O . ASP A 1 101 ? 10.757 -8.735 -12.556 1.00 91.75 101 ASP A O 1
ATOM 808 N N . GLU A 1 102 ? 11.864 -7.320 -13.892 1.00 90.62 102 GLU A N 1
ATOM 809 C CA . GLU A 1 102 ? 13.198 -7.712 -13.412 1.00 90.62 102 GLU A CA 1
ATOM 810 C C . GL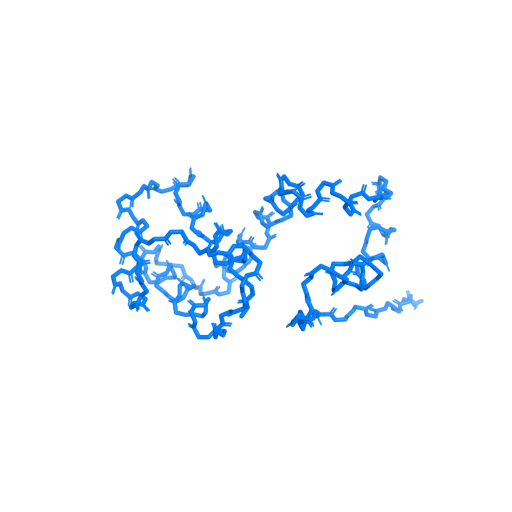U A 1 102 ? 13.369 -7.442 -11.908 1.00 90.62 102 GLU A C 1
ATOM 812 O O . GLU A 1 102 ? 13.929 -8.259 -11.171 1.00 90.62 102 GLU A O 1
ATOM 817 N N . MET A 1 103 ? 12.852 -6.310 -11.424 1.00 90.19 103 MET A N 1
ATOM 818 C CA . MET A 1 103 ? 12.833 -5.990 -10.000 1.00 90.19 103 MET A CA 1
ATOM 819 C C . MET A 1 103 ? 12.062 -7.055 -9.206 1.00 90.19 103 MET A C 1
ATOM 821 O O . MET A 1 103 ? 12.577 -7.543 -8.198 1.00 90.19 103 MET A O 1
ATOM 825 N N . HIS A 1 104 ? 10.860 -7.440 -9.644 1.00 91.38 104 HIS A N 1
ATOM 826 C CA . HIS A 1 104 ? 10.055 -8.451 -8.954 1.00 91.38 104 HIS A CA 1
ATOM 827 C C . HIS A 1 104 ? 10.691 -9.846 -8.989 1.00 91.38 104 HIS A C 1
ATOM 829 O O . HIS A 1 104 ? 10.684 -10.533 -7.965 1.00 91.38 104 HIS A O 1
ATOM 835 N N . GLU A 1 105 ? 11.325 -10.239 -10.095 1.00 90.69 105 GLU A N 1
ATOM 836 C CA . GLU A 1 105 ? 12.082 -11.496 -10.168 1.00 90.69 105 GLU A CA 1
ATOM 837 C C . GLU A 1 105 ? 13.245 -11.526 -9.164 1.00 90.69 105 GLU A C 1
ATOM 839 O O . GLU A 1 105 ? 13.491 -12.538 -8.504 1.00 90.69 105 GLU A O 1
ATOM 844 N N . ARG A 1 106 ? 13.916 -10.389 -8.938 1.00 89.81 106 ARG A N 1
ATOM 845 C CA . ARG A 1 106 ? 14.935 -10.277 -7.881 1.00 89.81 106 ARG A CA 1
ATOM 846 C C . ARG A 1 106 ? 14.331 -10.378 -6.478 1.00 89.81 106 ARG A C 1
ATOM 848 O O . ARG A 1 106 ? 14.933 -11.019 -5.616 1.00 89.81 106 ARG A O 1
ATOM 855 N N . ILE A 1 107 ? 13.153 -9.792 -6.236 1.00 89.69 107 ILE A N 1
ATOM 856 C CA . ILE A 1 107 ? 12.445 -9.915 -4.945 1.00 89.69 107 ILE A CA 1
ATOM 857 C C . ILE A 1 107 ? 12.097 -11.384 -4.669 1.00 89.69 107 ILE A C 1
ATOM 859 O O . ILE A 1 107 ? 12.264 -11.850 -3.538 1.00 89.69 107 ILE A O 1
ATOM 863 N N . LYS A 1 108 ? 11.688 -12.134 -5.696 1.00 91.00 108 LYS A N 1
ATOM 864 C CA . LYS A 1 108 ? 11.300 -13.549 -5.607 1.00 91.00 108 LYS A CA 1
ATOM 865 C C . LYS A 1 108 ? 12.404 -14.466 -5.069 1.00 91.00 108 LYS A C 1
ATOM 867 O O . LYS A 1 108 ? 12.106 -15.483 -4.448 1.00 91.00 108 LYS A O 1
ATOM 872 N N . LEU A 1 109 ? 13.676 -14.078 -5.217 1.00 88.62 109 LEU A N 1
ATOM 873 C CA . LEU A 1 109 ? 14.814 -14.784 -4.606 1.00 88.62 109 LEU A CA 1
ATOM 874 C C . LEU A 1 109 ? 14.758 -14.788 -3.069 1.00 88.62 109 LEU A C 1
ATOM 876 O O . LEU A 1 109 ? 15.291 -15.697 -2.438 1.00 88.62 109 LEU A O 1
ATOM 880 N N . THR A 1 110 ? 14.130 -13.771 -2.470 1.00 88.62 110 THR A N 1
ATOM 881 C CA . THR A 1 110 ? 13.915 -13.664 -1.016 1.00 88.62 110 THR A CA 1
ATOM 882 C C . THR A 1 110 ? 12.490 -14.061 -0.630 1.00 88.62 110 THR A C 1
ATOM 884 O O . THR A 1 110 ? 12.276 -14.749 0.364 1.00 88.62 110 THR A O 1
ATOM 887 N N . MET A 1 111 ? 11.506 -13.629 -1.418 1.00 91.25 111 MET A N 1
ATOM 888 C CA . MET A 1 111 ? 10.086 -13.905 -1.229 1.00 91.25 111 MET A CA 1
ATOM 889 C C . MET A 1 111 ? 9.644 -15.036 -2.167 1.00 91.25 111 MET A C 1
ATOM 891 O O . MET A 1 111 ? 9.050 -14.798 -3.214 1.00 91.25 111 MET A O 1
ATOM 895 N N . THR A 1 112 ? 9.945 -16.283 -1.807 1.00 88.62 112 THR A N 1
ATOM 896 C CA . THR A 1 112 ? 9.766 -17.451 -2.693 1.00 88.62 112 THR A CA 1
ATOM 897 C C . THR A 1 112 ? 8.317 -17.758 -3.085 1.00 88.62 112 THR A C 1
ATOM 899 O O . THR A 1 112 ? 8.096 -18.444 -4.080 1.00 88.62 112 THR A O 1
ATOM 902 N N . HIS A 1 113 ? 7.335 -17.258 -2.333 1.00 91.38 113 HIS A N 1
ATOM 903 C CA . HIS A 1 113 ? 5.902 -17.387 -2.622 1.00 91.38 113 HIS A CA 1
ATOM 904 C C . HIS A 1 113 ? 5.326 -16.148 -3.317 1.00 91.38 113 HIS A C 1
ATOM 906 O O . HIS A 1 113 ? 4.109 -15.987 -3.366 1.00 91.38 113 HIS A O 1
ATOM 912 N N . LEU A 1 114 ? 6.180 -15.232 -3.787 1.00 91.19 114 LEU A N 1
ATOM 913 C CA . LEU A 1 114 ? 5.724 -14.019 -4.449 1.00 91.19 114 LEU A CA 1
ATOM 914 C C . LEU A 1 114 ? 5.059 -14.385 -5.775 1.00 91.19 114 LEU A C 1
ATOM 916 O O . LEU A 1 114 ? 5.674 -15.043 -6.621 1.00 91.19 114 LEU A O 1
ATOM 920 N N . ASP A 1 115 ? 3.833 -13.900 -5.938 1.00 91.62 115 ASP A N 1
ATOM 921 C CA . ASP A 1 115 ? 3.107 -13.866 -7.202 1.00 91.62 115 ASP A CA 1
ATOM 922 C C . ASP A 1 115 ? 3.077 -12.408 -7.688 1.00 91.62 115 ASP A C 1
ATOM 924 O O . ASP A 1 115 ? 2.237 -11.623 -7.237 1.00 91.62 115 ASP A O 1
ATOM 928 N N . PRO A 1 116 ? 4.095 -11.970 -8.453 1.00 92.06 116 PRO A N 1
ATOM 929 C CA . PRO A 1 116 ? 4.215 -10.577 -8.838 1.00 92.06 116 PRO A CA 1
ATOM 930 C C . PRO A 1 116 ? 3.323 -10.241 -10.041 1.00 92.06 116 PRO A C 1
ATOM 932 O O . PRO A 1 116 ? 3.039 -11.108 -10.869 1.00 92.06 116 PRO A O 1
ATOM 935 N N . PRO A 1 117 ? 2.943 -8.964 -10.203 1.00 92.38 117 PRO A N 1
ATOM 936 C CA . PRO A 1 117 ? 2.415 -8.492 -11.477 1.00 92.38 117 PRO A CA 1
ATOM 937 C C . PRO A 1 117 ? 3.473 -8.614 -12.588 1.00 92.38 117 PRO A C 1
ATOM 939 O O . PRO A 1 117 ? 4.672 -8.540 -12.315 1.00 92.38 117 PRO A O 1
ATOM 942 N N . SER A 1 118 ? 3.015 -8.734 -13.837 1.00 92.88 118 SER A N 1
ATOM 943 C CA . SER A 1 118 ? 3.852 -8.592 -15.036 1.00 92.88 118 SER A CA 1
ATOM 944 C C . SER A 1 118 ? 3.406 -7.375 -15.841 1.00 92.88 118 SER A C 1
ATOM 946 O O . SER A 1 118 ? 2.206 -7.118 -15.983 1.00 92.88 118 SER A O 1
ATOM 948 N N . PHE A 1 119 ? 4.379 -6.614 -16.336 1.00 91.69 119 PHE A N 1
ATOM 949 C CA . PHE A 1 119 ? 4.179 -5.379 -17.078 1.00 91.69 119 PHE A CA 1
ATOM 950 C C . PHE A 1 119 ? 4.795 -5.484 -18.475 1.00 91.69 119 PHE A C 1
ATOM 952 O O . PHE A 1 119 ? 6.013 -5.547 -18.639 1.00 91.69 119 PHE A O 1
ATOM 959 N N . GLU A 1 120 ? 3.946 -5.418 -19.499 1.00 89.56 120 GLU A N 1
ATOM 960 C CA . GLU A 1 120 ? 4.362 -5.362 -20.901 1.00 89.56 120 GLU A CA 1
ATOM 961 C C . GLU A 1 120 ? 4.258 -3.934 -21.451 1.00 89.56 120 GLU A C 1
ATOM 963 O O . GLU A 1 120 ? 3.398 -3.146 -21.049 1.00 89.56 120 GLU A O 1
ATOM 968 N N . PHE A 1 121 ? 5.144 -3.594 -22.391 1.00 87.50 121 PHE A N 1
ATOM 969 C CA . PHE A 1 121 ? 5.224 -2.260 -22.984 1.00 87.50 121 PHE A CA 1
ATOM 970 C C . PHE A 1 121 ? 5.143 -2.340 -24.498 1.00 87.50 121 PHE A C 1
ATOM 972 O O . PHE A 1 121 ? 5.932 -3.039 -25.132 1.00 87.50 121 PHE A O 1
ATOM 979 N N . GLU A 1 122 ? 4.253 -1.538 -25.070 1.00 89.56 122 GLU A N 1
ATOM 980 C CA . GLU A 1 122 ? 4.144 -1.322 -26.506 1.00 89.56 122 GLU A CA 1
ATOM 981 C C . GLU A 1 122 ? 4.354 0.168 -26.798 1.00 89.56 122 GLU A C 1
ATOM 983 O O . GLU A 1 122 ? 3.752 1.035 -26.160 1.00 89.56 122 GLU A O 1
ATOM 988 N N . GLU A 1 123 ? 5.242 0.481 -27.741 1.00 87.69 123 GLU A N 1
ATOM 989 C CA . GLU A 1 123 ? 5.384 1.849 -28.236 1.00 87.69 123 GLU A CA 1
ATOM 990 C C . GLU A 1 123 ? 4.278 2.118 -29.257 1.00 87.69 123 GLU A C 1
ATOM 992 O O . GLU A 1 123 ? 4.229 1.493 -30.313 1.00 87.69 123 GLU A O 1
ATOM 997 N N . VAL A 1 124 ? 3.383 3.052 -28.933 1.00 88.12 124 VAL A N 1
ATOM 998 C CA . VAL A 1 124 ? 2.286 3.441 -29.824 1.00 88.12 124 VAL A CA 1
ATOM 999 C C . VAL A 1 124 ? 2.797 4.504 -30.801 1.00 88.12 124 VAL A C 1
ATOM 1001 O O . VAL A 1 124 ? 3.173 5.601 -30.380 1.00 88.12 124 VAL A O 1
ATOM 1004 N N . SER A 1 125 ? 2.842 4.156 -32.090 1.00 74.06 125 SER A N 1
ATOM 1005 C CA . SER A 1 125 ? 3.238 5.022 -33.215 1.00 74.06 125 SER A CA 1
ATOM 1006 C C . SER A 1 125 ? 2.091 5.868 -33.753 1.00 74.06 125 SER A C 1
ATOM 1008 O O . SER A 1 125 ? 0.995 5.282 -33.915 1.00 74.06 125 SER A O 1
#

Sequence (125 aa):
MYGLVNNGVRKFIVDSHGEDVWREICEKAGVPDEEFENLTAYDDQHTYALVGAVSEKLELPAEQVLEIFGEYWVGFSKATAIGRLIDQGSERFIDRIRGLDEMHERIKLTMTHLDPPSFEFEEVS

Radius of gyration: 15.65 Å; chains: 1; bounding box: 35×27×50 Å

Foldseek 3Di:
DALLLVVLLLCVCCVPPNLVLSVQLCVQLVHDSDRGDRLDDDPVSSVVSSLVSVCVSVVHDSVVSVVVSVVSCVVSVCPDPLNVVLPPADPDPVRNLVCQVVSVVVSCVRNVPDPDDDDDDDDDD

pLDDT: mean 92.28, std 7.08, range [62.91, 98.38]